Protein AF-A0A4R2P0E2-F1 (afdb_monomer_lite)

pLDDT: mean 87.09, std 16.78, range [42.94, 98.69]

Structure (mmCIF, N/CA/C/O backbone):
data_AF-A0A4R2P0E2-F1
#
_entry.id   AF-A0A4R2P0E2-F1
#
loop_
_atom_site.group_PDB
_atom_site.id
_atom_site.type_symbol
_atom_site.label_atom_id
_atom_site.label_alt_id
_atom_site.label_comp_id
_atom_site.label_asym_id
_atom_site.label_entity_id
_atom_site.label_seq_id
_atom_site.pdbx_PDB_ins_code
_atom_site.Cartn_x
_atom_site.Cartn_y
_atom_site.Cartn_z
_atom_site.occupancy
_atom_site.B_iso_or_equiv
_atom_site.auth_seq_id
_atom_site.auth_comp_id
_atom_site.auth_asym_id
_atom_site.auth_atom_id
_atom_site.pdbx_PDB_model_num
ATOM 1 N N . MET A 1 1 ? 66.849 32.443 -20.977 1.00 44.19 1 MET A N 1
ATOM 2 C CA . MET A 1 1 ? 67.320 31.117 -20.504 1.00 44.19 1 MET A CA 1
ATOM 3 C C . MET A 1 1 ? 67.346 31.197 -18.979 1.00 44.19 1 MET A C 1
ATOM 5 O O . MET A 1 1 ? 68.041 32.059 -18.476 1.00 44.19 1 MET A O 1
ATOM 9 N N . ARG A 1 2 ? 66.496 30.517 -18.206 1.00 43.38 2 ARG A N 1
ATOM 10 C CA . ARG A 1 2 ? 66.586 29.098 -17.816 1.00 43.38 2 ARG A CA 1
ATOM 11 C C . ARG A 1 2 ? 65.237 28.675 -17.199 1.00 43.38 2 ARG A C 1
ATOM 13 O O . ARG A 1 2 ? 64.708 29.392 -16.359 1.00 43.38 2 ARG A O 1
ATOM 20 N N . ARG A 1 3 ? 64.687 27.540 -17.642 1.00 47.41 3 ARG A N 1
ATOM 21 C CA . ARG A 1 3 ? 63.475 26.897 -17.105 1.00 47.41 3 ARG A CA 1
ATOM 22 C C . ARG A 1 3 ? 63.910 25.887 -16.037 1.00 47.41 3 ARG A C 1
ATOM 24 O O . ARG A 1 3 ? 64.700 25.005 -16.358 1.00 47.41 3 ARG A O 1
ATOM 31 N N . GLY A 1 4 ? 63.439 26.028 -14.800 1.00 42.94 4 GLY A N 1
ATOM 32 C CA . GLY A 1 4 ? 63.618 25.032 -13.739 1.00 42.94 4 GLY A CA 1
ATOM 33 C C . GLY A 1 4 ? 62.364 24.171 -13.635 1.00 42.94 4 GLY A C 1
ATOM 34 O O . GLY A 1 4 ? 61.314 24.675 -13.253 1.00 42.94 4 GLY A O 1
ATOM 35 N N . ALA A 1 5 ? 62.462 22.907 -14.042 1.00 50.97 5 ALA A N 1
ATOM 36 C CA . ALA A 1 5 ? 61.375 21.936 -13.994 1.00 50.97 5 ALA A CA 1
ATOM 37 C C . ALA A 1 5 ? 61.264 21.339 -12.582 1.00 50.97 5 ALA A C 1
ATOM 39 O O . ALA A 1 5 ? 62.209 20.719 -12.100 1.00 50.97 5 ALA A O 1
ATOM 40 N N . ALA A 1 6 ? 60.113 21.516 -11.932 1.00 50.28 6 ALA A N 1
ATOM 41 C CA . ALA A 1 6 ? 59.763 20.793 -10.716 1.00 50.28 6 ALA A CA 1
ATOM 42 C C . ALA A 1 6 ? 59.021 19.509 -11.112 1.00 50.28 6 ALA A C 1
ATOM 44 O O . ALA A 1 6 ? 57.886 19.557 -11.585 1.00 50.28 6 ALA A O 1
ATOM 45 N N . ALA A 1 7 ? 59.688 18.365 -10.968 1.00 52.94 7 ALA A N 1
ATOM 46 C CA . ALA A 1 7 ? 59.087 17.052 -11.150 1.00 52.94 7 ALA A CA 1
ATOM 47 C C . ALA A 1 7 ? 58.279 16.691 -9.892 1.00 52.94 7 ALA A C 1
ATOM 49 O O . ALA A 1 7 ? 58.855 16.451 -8.832 1.00 52.94 7 ALA A O 1
ATOM 50 N N . LEU A 1 8 ? 56.947 16.669 -10.004 1.00 52.97 8 LEU A N 1
ATOM 51 C CA . LEU A 1 8 ? 56.068 16.111 -8.977 1.00 52.97 8 LEU A CA 1
ATOM 52 C C . LEU A 1 8 ? 55.956 14.595 -9.173 1.00 52.97 8 LEU A C 1
ATOM 54 O O . LEU A 1 8 ? 55.390 14.123 -10.158 1.00 52.97 8 LEU A O 1
ATOM 58 N N . ALA A 1 9 ? 56.479 13.842 -8.208 1.00 57.66 9 ALA A N 1
ATOM 59 C CA . ALA A 1 9 ? 56.244 12.414 -8.063 1.00 57.66 9 ALA A CA 1
ATOM 60 C C . ALA A 1 9 ? 54.840 12.184 -7.473 1.00 57.66 9 ALA A C 1
ATOM 62 O O . ALA A 1 9 ? 54.592 12.510 -6.314 1.00 57.66 9 ALA A O 1
ATOM 63 N N . LEU A 1 10 ? 53.920 11.627 -8.266 1.00 55.44 10 LEU A N 1
ATOM 64 C CA . LEU A 1 10 ? 52.626 11.143 -7.781 1.00 55.44 10 LEU A CA 1
ATOM 65 C C . LEU A 1 10 ? 52.740 9.662 -7.405 1.00 55.44 10 LEU A C 1
ATOM 67 O O . LEU A 1 10 ? 52.752 8.783 -8.264 1.00 55.44 10 LEU A O 1
ATOM 71 N N . ALA A 1 11 ? 52.826 9.402 -6.101 1.00 56.31 11 ALA A N 1
ATOM 72 C CA . ALA A 1 11 ? 52.678 8.076 -5.521 1.00 56.31 11 ALA A CA 1
ATOM 73 C C . ALA A 1 11 ? 51.193 7.670 -5.539 1.00 56.31 11 ALA A C 1
ATOM 75 O O . ALA A 1 11 ? 50.357 8.306 -4.896 1.00 56.31 11 ALA A O 1
ATOM 76 N N . GLY A 1 12 ? 50.863 6.623 -6.298 1.00 54.44 12 GLY A N 1
ATOM 77 C CA . GLY A 1 12 ? 49.523 6.042 -6.359 1.00 54.44 12 GLY A CA 1
ATOM 78 C C . GLY A 1 12 ? 49.221 5.210 -5.114 1.00 54.44 12 GLY A C 1
ATOM 79 O O . GLY A 1 12 ? 49.739 4.108 -4.959 1.00 54.44 12 GLY A O 1
ATOM 80 N N . LEU A 1 13 ? 48.367 5.731 -4.233 1.00 56.12 13 LEU A N 1
ATOM 81 C CA . LEU A 1 13 ? 47.752 4.967 -3.149 1.00 56.12 13 LEU A CA 1
ATOM 82 C C . LEU A 1 13 ? 46.559 4.185 -3.715 1.00 56.12 13 LEU A C 1
ATOM 84 O O . LEU A 1 13 ? 45.529 4.765 -4.056 1.00 56.12 13 LEU A O 1
ATOM 88 N N . ALA A 1 14 ? 46.703 2.864 -3.815 1.00 62.69 14 ALA A N 1
ATOM 89 C CA . ALA A 1 14 ? 45.596 1.947 -4.060 1.00 62.69 14 ALA A CA 1
ATOM 90 C C . ALA A 1 14 ? 44.669 1.943 -2.831 1.00 62.69 14 ALA A C 1
ATOM 92 O O . ALA A 1 14 ? 44.955 1.307 -1.817 1.00 62.69 14 ALA A O 1
ATOM 93 N N . ALA A 1 15 ? 43.576 2.703 -2.904 1.00 60.19 15 ALA A N 1
ATOM 94 C CA . ALA A 1 15 ? 42.549 2.730 -1.873 1.00 60.19 15 ALA A CA 1
ATOM 95 C C . ALA A 1 15 ? 41.682 1.464 -1.973 1.00 60.19 15 ALA A C 1
ATOM 97 O O . ALA A 1 15 ? 40.859 1.327 -2.877 1.00 60.19 15 ALA A O 1
ATOM 98 N N . CYS A 1 16 ? 41.871 0.536 -1.036 1.00 61.94 16 CYS A N 1
ATOM 99 C CA . CYS A 1 16 ? 40.953 -0.574 -0.812 1.00 61.94 16 CYS A CA 1
ATOM 100 C C . CYS A 1 16 ? 39.699 0.001 -0.133 1.00 61.94 16 CYS A C 1
ATOM 102 O O . CYS A 1 16 ? 39.718 0.294 1.063 1.00 61.94 16 CYS A O 1
ATOM 104 N N . ALA A 1 17 ? 38.642 0.263 -0.903 1.00 75.19 17 ALA A N 1
ATOM 105 C CA . ALA A 1 17 ? 37.378 0.721 -0.339 1.00 75.19 17 ALA A CA 1
ATOM 106 C C . ALA A 1 17 ? 36.654 -0.470 0.321 1.00 75.19 17 ALA A C 1
ATOM 108 O O . ALA A 1 17 ? 36.502 -1.508 -0.330 1.00 75.19 17 ALA A O 1
ATOM 109 N N . PRO A 1 18 ? 36.204 -0.360 1.586 1.00 62.47 18 PRO A N 1
ATOM 110 C CA . PRO A 1 18 ? 35.354 -1.378 2.188 1.00 62.47 18 PRO A CA 1
ATOM 111 C C . PRO A 1 18 ? 34.041 -1.474 1.403 1.00 62.47 18 PRO A C 1
ATOM 113 O O . PRO A 1 18 ? 33.442 -0.454 1.054 1.00 62.47 18 PRO A O 1
ATOM 116 N N . ALA A 1 19 ? 33.612 -2.704 1.110 1.00 69.62 19 ALA A N 1
ATOM 117 C CA . ALA A 1 19 ? 32.331 -2.953 0.461 1.00 69.62 19 ALA A CA 1
ATOM 118 C C . ALA A 1 19 ? 31.197 -2.341 1.309 1.00 69.62 19 ALA A C 1
ATOM 120 O O . ALA A 1 19 ? 31.241 -2.459 2.541 1.00 69.62 19 ALA A O 1
ATOM 121 N N . PRO A 1 20 ? 30.203 -1.671 0.693 1.00 63.12 20 PRO A N 1
ATOM 122 C CA . PRO A 1 20 ? 29.050 -1.163 1.424 1.00 63.12 20 PRO A CA 1
ATOM 123 C C . PRO A 1 20 ? 28.383 -2.309 2.194 1.00 63.12 20 PRO A C 1
ATOM 125 O O . PRO A 1 20 ? 28.289 -3.407 1.645 1.00 63.12 20 PRO A O 1
ATOM 128 N N . PRO A 1 21 ? 27.917 -2.086 3.436 1.00 60.47 21 PRO A N 1
ATOM 129 C CA . PRO A 1 21 ? 27.177 -3.112 4.151 1.00 60.47 21 PRO A CA 1
ATOM 130 C C . PRO A 1 21 ? 25.939 -3.498 3.338 1.00 60.47 21 PRO A C 1
ATOM 132 O O . PRO A 1 21 ? 25.210 -2.619 2.862 1.00 60.47 21 PRO A O 1
ATOM 135 N N . ASP A 1 22 ? 25.707 -4.804 3.200 1.00 59.38 22 ASP A N 1
ATOM 136 C CA . ASP A 1 22 ? 24.473 -5.328 2.630 1.00 59.38 22 ASP A CA 1
ATOM 137 C C . ASP A 1 22 ? 23.306 -4.787 3.455 1.00 59.38 22 ASP A C 1
ATOM 139 O O . ASP A 1 22 ? 23.145 -5.094 4.640 1.00 59.38 22 ASP A O 1
ATOM 143 N N . LYS A 1 23 ? 22.493 -3.925 2.839 1.00 60.19 23 LYS A N 1
ATOM 144 C CA . LYS A 1 23 ? 21.211 -3.548 3.422 1.00 60.19 23 LYS A CA 1
ATOM 145 C C . LYS A 1 23 ? 20.361 -4.807 3.378 1.00 60.19 23 LYS A C 1
ATOM 147 O O . LYS A 1 23 ? 19.921 -5.200 2.301 1.00 60.19 23 LYS A O 1
ATOM 152 N N . GLY A 1 24 ? 20.166 -5.453 4.527 1.00 64.75 24 GLY A N 1
ATOM 153 C CA . GLY A 1 24 ? 19.130 -6.472 4.659 1.00 64.75 24 GLY A CA 1
ATOM 154 C C . GLY A 1 24 ? 17.835 -5.906 4.076 1.00 64.75 24 GLY A C 1
ATOM 155 O O . GLY A 1 24 ? 17.447 -4.790 4.426 1.00 64.75 24 GLY A O 1
ATOM 156 N N . GLY A 1 25 ? 17.252 -6.608 3.104 1.00 74.69 25 GLY A N 1
ATOM 157 C CA . GLY A 1 25 ? 16.058 -6.131 2.412 1.00 74.69 25 GLY A CA 1
ATOM 158 C C . GLY A 1 25 ? 14.894 -5.967 3.387 1.00 74.69 25 GLY A C 1
ATOM 159 O O . GLY A 1 25 ? 14.756 -6.752 4.322 1.00 74.69 25 GLY A O 1
ATOM 160 N N . VAL A 1 26 ? 14.066 -4.946 3.171 1.00 87.19 26 VAL A N 1
ATOM 161 C CA . VAL A 1 26 ? 12.810 -4.768 3.907 1.00 87.19 26 VAL A CA 1
ATOM 162 C C . VAL A 1 26 ? 11.751 -5.666 3.276 1.00 87.19 26 VAL A C 1
ATOM 164 O O . VAL A 1 26 ? 11.521 -5.582 2.068 1.00 87.19 26 VAL A O 1
ATOM 167 N N . SER A 1 27 ? 11.087 -6.504 4.074 1.00 90.50 27 SER A N 1
ATOM 168 C CA . SER A 1 27 ? 9.944 -7.286 3.607 1.00 90.50 27 SER A CA 1
ATOM 169 C C . SER A 1 27 ? 8.621 -6.651 4.038 1.00 90.50 27 SER A C 1
ATOM 171 O O . SER A 1 27 ? 8.479 -6.116 5.136 1.00 90.50 27 SER A O 1
ATOM 173 N N . PHE A 1 28 ? 7.627 -6.706 3.151 1.00 94.69 28 PHE A N 1
ATOM 174 C CA . PHE A 1 28 ? 6.258 -6.290 3.446 1.00 94.69 28 PHE A CA 1
ATOM 175 C C . PHE A 1 28 ? 5.383 -7.533 3.500 1.00 94.69 28 PHE A C 1
ATOM 177 O O . PHE A 1 28 ? 5.213 -8.221 2.494 1.00 94.69 28 PHE A O 1
ATOM 184 N N . ARG A 1 29 ? 4.830 -7.833 4.675 1.00 95.94 29 ARG A N 1
ATOM 185 C CA . ARG A 1 29 ? 3.975 -9.000 4.883 1.00 95.94 29 ARG A CA 1
ATOM 186 C C . ARG A 1 29 ? 2.532 -8.564 5.126 1.00 95.94 29 ARG A C 1
ATOM 188 O O . ARG A 1 29 ? 2.278 -7.906 6.140 1.00 95.94 29 ARG A O 1
ATOM 195 N N . PRO A 1 30 ? 1.585 -8.963 4.264 1.00 97.69 30 PRO A N 1
ATOM 196 C CA . PRO A 1 30 ? 0.186 -8.633 4.466 1.00 97.69 30 PRO A CA 1
ATOM 197 C C . PRO A 1 30 ? -0.381 -9.212 5.764 1.00 97.69 30 PRO A C 1
ATOM 199 O O . PRO A 1 30 ? -0.086 -10.350 6.138 1.00 97.69 30 PRO A O 1
ATOM 202 N N . ASP A 1 31 ? -1.203 -8.418 6.443 1.00 97.19 31 ASP A N 1
ATOM 203 C CA . ASP A 1 31 ? -1.956 -8.809 7.631 1.00 97.19 31 ASP A CA 1
ATOM 204 C C . ASP A 1 31 ? -3.364 -8.181 7.634 1.00 97.19 31 ASP A C 1
ATOM 206 O O . ASP A 1 31 ? -3.772 -7.502 6.689 1.00 97.19 31 ASP A O 1
ATOM 210 N N . ALA A 1 32 ? -4.138 -8.422 8.696 1.00 97.31 32 ALA A N 1
ATOM 211 C CA . ALA A 1 32 ? -5.516 -7.940 8.802 1.00 97.31 32 ALA A CA 1
ATOM 212 C C . ALA A 1 32 ? -5.655 -6.402 8.837 1.00 97.31 32 ALA A C 1
ATOM 214 O O . ALA A 1 32 ? -6.754 -5.900 8.616 1.00 97.31 32 ALA A O 1
ATOM 215 N N . GLY A 1 33 ? -4.582 -5.660 9.136 1.00 96.81 33 GLY A N 1
ATOM 216 C CA . GLY A 1 33 ? -4.571 -4.199 9.241 1.00 96.81 33 GLY A CA 1
ATOM 217 C C . GLY A 1 33 ? -3.827 -3.482 8.110 1.00 96.81 33 GLY A C 1
ATOM 218 O O . GLY A 1 33 ? -3.865 -2.253 8.059 1.00 96.81 33 GLY A O 1
ATOM 219 N N . GLY A 1 34 ? -3.146 -4.214 7.224 1.00 98.00 34 GLY A N 1
ATOM 220 C CA . GLY A 1 34 ? -2.401 -3.661 6.098 1.00 98.00 34 GLY A CA 1
ATOM 221 C C . GLY A 1 34 ? -1.152 -4.480 5.781 1.00 98.00 34 GLY A C 1
ATOM 222 O O . GLY A 1 34 ? -1.256 -5.671 5.492 1.00 98.00 34 GLY A O 1
ATOM 223 N N . LEU A 1 35 ? 0.024 -3.841 5.796 1.00 98.19 35 LEU A N 1
ATOM 224 C CA . LEU A 1 35 ? 1.316 -4.492 5.535 1.00 98.19 35 LEU A CA 1
ATOM 225 C C . LEU A 1 35 ? 2.250 -4.342 6.738 1.00 98.19 35 LEU A C 1
ATOM 227 O O . LEU A 1 35 ? 2.715 -3.240 7.034 1.00 98.19 35 LEU A O 1
ATOM 231 N N . SER A 1 36 ? 2.548 -5.440 7.422 1.00 97.44 36 SER A N 1
ATOM 232 C CA . SER A 1 36 ? 3.578 -5.484 8.463 1.00 97.44 36 SER A CA 1
ATOM 233 C C . SER A 1 36 ? 4.987 -5.448 7.863 1.00 97.44 36 SER A C 1
ATOM 235 O O . SER A 1 36 ? 5.213 -5.944 6.759 1.00 97.44 36 SER A O 1
ATOM 237 N N . VAL A 1 37 ? 5.929 -4.874 8.611 1.00 95.56 37 VAL A N 1
ATOM 238 C CA . VAL A 1 37 ? 7.365 -4.849 8.310 1.00 95.56 37 VAL A CA 1
ATOM 239 C C . VAL A 1 37 ? 8.088 -5.582 9.445 1.00 95.56 37 VAL A C 1
ATOM 241 O O . VAL A 1 37 ? 8.388 -4.969 10.478 1.00 95.56 37 VAL A O 1
ATOM 244 N N . PRO A 1 38 ? 8.297 -6.907 9.328 1.00 92.69 38 PRO A N 1
ATOM 245 C CA . PRO A 1 38 ? 8.770 -7.743 10.432 1.00 92.69 38 PRO A CA 1
ATOM 246 C C . PRO A 1 38 ? 10.105 -7.296 11.029 1.00 92.69 38 PRO A C 1
ATOM 248 O O . PRO A 1 38 ? 10.306 -7.413 12.234 1.00 92.69 38 PRO A O 1
ATOM 251 N N . GLU A 1 39 ? 11.000 -6.753 10.206 1.00 91.25 39 GLU A N 1
ATOM 252 C CA . GLU A 1 39 ? 12.351 -6.352 10.601 1.00 91.25 39 GLU A CA 1
ATOM 253 C C . GLU A 1 39 ? 12.351 -5.164 11.570 1.00 91.25 39 GLU A C 1
ATOM 255 O O . GLU A 1 39 ? 13.279 -5.004 12.361 1.00 91.25 39 GLU A O 1
ATOM 260 N N . THR A 1 40 ? 11.314 -4.325 11.518 1.00 91.00 40 THR A N 1
ATOM 261 C CA . THR A 1 40 ? 11.200 -3.111 12.340 1.00 91.00 40 THR A CA 1
ATOM 262 C C . THR A 1 40 ? 10.025 -3.152 13.314 1.00 91.00 40 THR A C 1
ATOM 264 O O . THR A 1 40 ? 9.904 -2.270 14.164 1.00 91.00 40 THR A O 1
ATOM 267 N N . GLY A 1 41 ? 9.132 -4.138 13.183 1.00 91.62 41 GLY A N 1
ATOM 268 C CA . 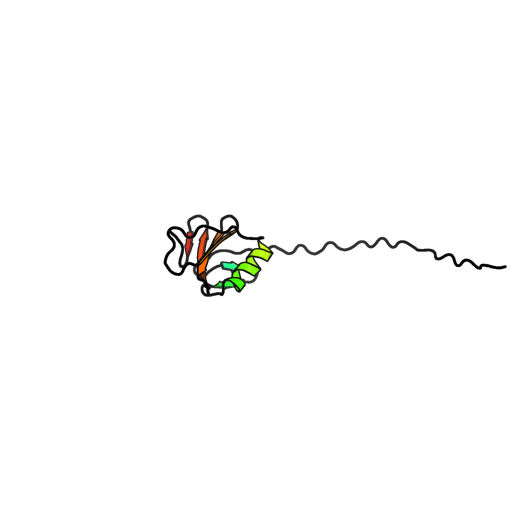GLY A 1 41 ? 7.859 -4.189 13.904 1.00 91.62 41 GLY A CA 1
ATOM 269 C C . GLY A 1 41 ? 6.874 -3.085 13.497 1.00 91.62 41 GLY A C 1
ATOM 270 O O . GLY A 1 41 ? 5.847 -2.909 14.152 1.00 91.62 41 GLY A O 1
ATOM 271 N N . GLN A 1 42 ? 7.178 -2.320 12.442 1.00 94.50 42 GLN A N 1
ATOM 272 C CA . GLN A 1 42 ? 6.299 -1.273 11.927 1.00 94.50 42 GLN A CA 1
ATOM 273 C C . GLN A 1 42 ? 5.200 -1.860 11.038 1.00 94.50 42 GLN A C 1
ATOM 275 O O . GLN A 1 42 ? 5.252 -3.017 10.619 1.00 94.50 42 GLN A O 1
ATOM 280 N N . ARG A 1 43 ? 4.192 -1.040 10.733 1.00 96.12 43 ARG A N 1
ATOM 281 C CA . ARG A 1 43 ? 3.0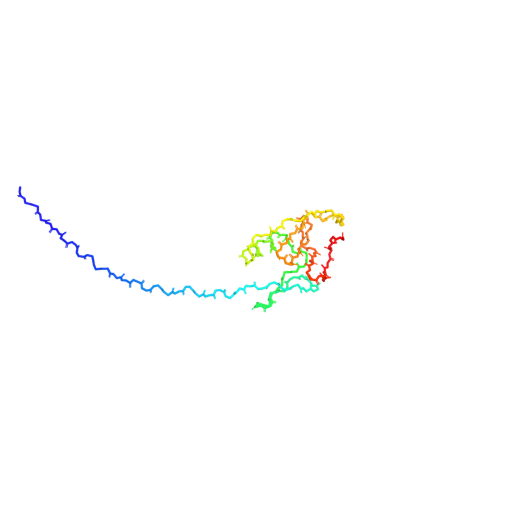99 -1.406 9.834 1.00 96.12 43 ARG A CA 1
ATOM 282 C C . ARG A 1 43 ? 2.688 -0.227 8.963 1.00 96.12 43 ARG A C 1
ATOM 284 O O . ARG A 1 43 ? 2.665 0.924 9.398 1.00 96.12 43 ARG A O 1
ATOM 291 N N . VAL A 1 44 ? 2.339 -0.541 7.726 1.00 97.12 44 VAL A N 1
ATOM 292 C CA . VAL A 1 44 ? 1.587 0.328 6.829 1.00 97.12 44 VAL A CA 1
ATOM 293 C C . VAL A 1 44 ? 0.109 0.003 7.025 1.00 97.12 44 VAL A C 1
ATOM 295 O O . VAL A 1 44 ? -0.386 -0.978 6.476 1.00 97.12 44 VAL A O 1
ATOM 298 N N . ASP A 1 45 ? -0.577 0.802 7.837 1.00 98.00 45 ASP A N 1
ATOM 299 C CA . ASP A 1 45 ? -2.008 0.634 8.102 1.00 98.00 45 ASP A CA 1
ATOM 300 C C . ASP A 1 45 ? -2.889 1.023 6.907 1.00 98.00 45 ASP A C 1
ATOM 302 O O . ASP A 1 45 ? -2.567 1.947 6.147 1.00 98.00 45 ASP A O 1
ATOM 306 N N . PHE A 1 46 ? -4.057 0.386 6.805 1.00 98.50 46 PHE A N 1
ATOM 307 C CA . PHE A 1 46 ? -5.177 0.921 6.031 1.00 98.50 46 PHE A CA 1
ATOM 308 C C . PHE A 1 46 ? -5.516 2.359 6.454 1.00 98.50 46 PHE A C 1
ATOM 310 O O . PHE A 1 46 ? -5.334 2.755 7.606 1.00 98.50 46 PHE A O 1
ATOM 317 N N . GLY A 1 47 ? -5.992 3.163 5.504 1.00 98.06 47 GLY A N 1
ATOM 318 C CA . GLY A 1 47 ? -6.237 4.595 5.695 1.00 98.06 47 GLY A CA 1
ATOM 319 C C . GLY A 1 47 ? -5.004 5.476 5.458 1.00 98.06 47 GLY A C 1
ATOM 320 O O . GLY A 1 47 ? -5.128 6.697 5.377 1.00 98.06 47 GLY A O 1
ATOM 321 N N . ARG A 1 48 ? -3.803 4.899 5.296 1.00 98.12 48 ARG A N 1
ATOM 322 C CA . ARG A 1 48 ? -2.603 5.670 4.939 1.00 98.12 48 ARG A CA 1
ATOM 323 C C . ARG A 1 48 ? -2.709 6.238 3.524 1.00 98.12 48 ARG A C 1
ATOM 325 O O . ARG A 1 48 ? -3.124 5.542 2.602 1.00 98.12 48 ARG A O 1
ATOM 332 N N . ALA A 1 49 ? -2.256 7.477 3.340 1.00 98.19 49 ALA A N 1
ATOM 333 C CA . ALA A 1 49 ? -2.240 8.129 2.033 1.00 98.19 49 ALA A CA 1
ATOM 334 C C . ALA A 1 49 ? -1.414 7.337 0.991 1.00 98.19 49 ALA A C 1
ATOM 336 O O . ALA A 1 49 ? -0.310 6.893 1.333 1.00 98.19 49 ALA A O 1
ATOM 337 N N . PRO A 1 50 ? -1.868 7.220 -0.278 1.00 98.31 50 PRO A N 1
ATOM 338 C CA . PRO A 1 50 ? -1.216 6.409 -1.307 1.00 98.31 50 PRO A CA 1
ATOM 339 C C . PRO A 1 50 ? 0.269 6.729 -1.480 1.00 98.31 50 PRO A C 1
ATOM 341 O O . PRO A 1 50 ? 1.096 5.822 -1.477 1.00 98.31 50 PRO A O 1
ATOM 344 N N . ALA A 1 51 ? 0.645 8.011 -1.523 1.00 96.88 51 ALA A N 1
ATOM 345 C CA . ALA A 1 51 ? 2.045 8.423 -1.660 1.00 96.88 51 ALA A CA 1
ATOM 346 C C . ALA A 1 51 ? 2.946 7.886 -0.528 1.00 96.88 51 ALA A C 1
ATOM 348 O O . ALA A 1 51 ? 4.095 7.517 -0.768 1.00 96.88 51 ALA A O 1
ATOM 349 N N . GLY A 1 52 ? 2.408 7.790 0.693 1.00 95.50 52 GLY A N 1
ATOM 350 C CA . GLY A 1 52 ? 3.108 7.257 1.862 1.00 95.50 52 GLY A CA 1
ATOM 351 C C . GLY A 1 52 ? 3.220 5.730 1.892 1.00 95.50 52 GLY A C 1
ATOM 352 O O . GLY A 1 52 ? 3.917 5.206 2.755 1.00 95.50 52 GLY A O 1
ATOM 353 N N . VAL A 1 53 ? 2.551 5.027 0.976 1.00 97.81 53 VAL A N 1
ATOM 354 C CA . VAL A 1 53 ? 2.657 3.572 0.789 1.00 97.81 53 VAL A CA 1
ATOM 355 C C . VAL A 1 53 ? 3.484 3.262 -0.455 1.00 97.81 53 VAL A C 1
ATOM 357 O O . VAL A 1 53 ? 4.463 2.526 -0.396 1.00 97.81 53 VAL A O 1
ATOM 360 N N . ILE A 1 54 ? 3.132 3.880 -1.580 1.00 97.81 54 ILE A N 1
ATOM 361 C CA . ILE A 1 54 ? 3.707 3.588 -2.892 1.00 97.81 54 ILE A CA 1
ATOM 362 C C . ILE A 1 54 ? 5.195 3.935 -2.930 1.00 97.81 54 ILE A C 1
ATOM 364 O O . ILE A 1 54 ? 5.981 3.130 -3.417 1.00 97.81 54 ILE A O 1
ATOM 368 N N . ALA A 1 55 ? 5.611 5.095 -2.406 1.00 96.06 55 ALA A N 1
ATOM 369 C CA . ALA A 1 55 ? 7.010 5.512 -2.503 1.00 96.06 55 ALA A CA 1
ATOM 370 C C . ALA A 1 55 ? 7.974 4.605 -1.706 1.00 96.06 55 ALA A C 1
ATOM 372 O O . ALA A 1 55 ? 8.998 4.214 -2.267 1.00 96.06 55 ALA A O 1
ATOM 373 N N . PRO A 1 56 ? 7.683 4.215 -0.447 1.00 93.50 56 PRO A N 1
ATOM 374 C CA . PRO A 1 56 ? 8.490 3.219 0.257 1.00 93.50 56 PRO A CA 1
ATOM 375 C C . PRO A 1 56 ? 8.540 1.869 -0.462 1.00 93.50 56 PRO A C 1
ATOM 377 O O . PRO A 1 56 ? 9.628 1.352 -0.688 1.00 93.50 56 PRO A O 1
ATOM 380 N N . LEU A 1 57 ? 7.395 1.327 -0.887 1.00 95.56 57 LEU A N 1
ATOM 381 C CA . LEU A 1 57 ? 7.367 0.036 -1.578 1.00 95.56 57 LEU A CA 1
ATOM 382 C C . LEU A 1 57 ? 8.135 0.088 -2.903 1.00 95.56 57 LEU A C 1
ATOM 384 O O . LEU A 1 57 ? 8.890 -0.829 -3.205 1.00 95.56 57 LEU A O 1
ATOM 388 N N . ALA A 1 58 ? 8.012 1.182 -3.658 1.00 95.94 58 ALA A N 1
ATOM 389 C CA . ALA A 1 58 ? 8.735 1.361 -4.911 1.00 95.94 58 ALA A CA 1
ATOM 390 C C . ALA A 1 58 ? 10.258 1.424 -4.724 1.00 95.94 58 ALA A C 1
ATOM 392 O O . ALA A 1 58 ? 11.012 0.972 -5.583 1.00 95.94 58 ALA A O 1
ATOM 393 N N . ARG A 1 59 ? 10.719 1.978 -3.597 1.00 93.38 59 ARG A N 1
ATOM 394 C CA . ARG A 1 59 ? 12.143 2.025 -3.252 1.00 93.38 59 ARG A CA 1
ATOM 395 C C . ARG A 1 59 ? 12.707 0.658 -2.884 1.00 93.38 59 ARG A C 1
ATOM 397 O O . ARG A 1 59 ? 13.840 0.375 -3.253 1.00 93.38 59 ARG A O 1
ATOM 404 N N . GLU A 1 60 ? 11.947 -0.140 -2.141 1.00 92.25 60 GLU A N 1
ATOM 405 C CA . GLU A 1 60 ? 12.430 -1.418 -1.608 1.00 92.25 60 GLU A CA 1
ATOM 406 C C . GLU A 1 60 ? 12.194 -2.588 -2.581 1.00 92.25 60 GLU A C 1
ATOM 408 O O . GLU A 1 60 ? 13.020 -3.491 -2.663 1.00 92.25 60 GLU A O 1
ATOM 413 N N . MET A 1 61 ? 11.104 -2.566 -3.358 1.00 93.56 61 MET A N 1
ATOM 414 C CA . MET A 1 61 ? 10.704 -3.658 -4.262 1.00 93.56 61 MET A CA 1
ATOM 415 C C . MET A 1 61 ? 10.761 -3.293 -5.755 1.00 93.56 61 MET A C 1
ATOM 417 O O . MET A 1 61 ? 10.470 -4.135 -6.602 1.00 93.56 61 MET A O 1
ATOM 421 N N . GLY A 1 62 ? 11.118 -2.052 -6.096 1.00 94.56 62 GLY A N 1
ATOM 422 C CA . GLY A 1 62 ? 11.053 -1.541 -7.467 1.00 94.56 62 GLY A CA 1
ATOM 423 C C . GLY A 1 62 ? 9.654 -1.041 -7.863 1.00 94.56 62 GLY A C 1
ATOM 424 O O . GLY A 1 62 ? 8.719 -1.094 -7.064 1.00 94.56 62 GLY A O 1
ATOM 425 N N . PRO A 1 63 ? 9.481 -0.498 -9.080 1.00 96.75 63 PRO A N 1
ATOM 426 C CA . PRO A 1 63 ? 8.213 0.094 -9.505 1.00 96.75 63 PRO A CA 1
ATOM 427 C C . PRO A 1 63 ? 7.084 -0.954 -9.600 1.00 96.75 63 PRO A C 1
ATOM 429 O O . PRO A 1 63 ? 7.348 -2.086 -10.003 1.00 96.75 63 PRO A O 1
ATOM 432 N N . PRO A 1 64 ? 5.830 -0.592 -9.269 1.00 98.00 64 PRO A N 1
ATOM 433 C CA . PRO A 1 64 ? 4.683 -1.478 -9.444 1.00 98.00 64 PRO A CA 1
ATOM 434 C C . PRO A 1 64 ? 4.197 -1.551 -10.895 1.00 98.00 64 PRO A C 1
ATOM 436 O O . PRO A 1 64 ? 4.333 -0.593 -11.658 1.00 98.00 64 PRO A O 1
ATOM 439 N N . ASP A 1 65 ? 3.475 -2.625 -11.211 1.00 98.38 65 ASP A N 1
ATOM 440 C CA . ASP A 1 65 ? 2.570 -2.674 -12.359 1.00 98.38 65 ASP A CA 1
ATOM 441 C C . ASP A 1 65 ? 1.234 -2.002 -12.013 1.00 98.38 65 ASP A C 1
ATOM 443 O O . ASP A 1 65 ? 0.655 -2.260 -10.954 1.00 98.38 65 ASP A O 1
ATOM 447 N N . GLY A 1 66 ? 0.691 -1.199 -12.929 1.00 97.94 66 GLY A N 1
ATOM 448 C CA . GLY A 1 66 ? -0.697 -0.739 -12.846 1.00 97.94 66 GLY A CA 1
ATOM 449 C C . GLY A 1 66 ? -1.671 -1.836 -13.277 1.00 97.94 66 GLY A C 1
ATOM 450 O O . GLY A 1 66 ? -1.445 -2.501 -14.289 1.00 97.94 66 GLY A O 1
ATOM 451 N N . LEU A 1 67 ? -2.767 -2.017 -12.536 1.00 97.19 67 LEU A N 1
ATOM 452 C CA . LEU A 1 67 ? -3.812 -2.985 -12.883 1.00 97.19 67 LEU A CA 1
ATOM 453 C C . LEU A 1 67 ? -5.120 -2.298 -13.316 1.00 97.19 67 LEU A C 1
ATOM 455 O O . LEU A 1 67 ? -5.428 -1.206 -12.834 1.00 97.19 67 LEU A O 1
ATOM 459 N N . PRO A 1 68 ? -5.932 -2.941 -14.180 1.00 96.06 68 PRO A N 1
ATOM 460 C CA . PRO A 1 68 ? -7.243 -2.425 -14.566 1.00 96.06 68 PRO A CA 1
ATOM 461 C C . PRO A 1 68 ? -8.208 -2.298 -13.379 1.00 96.06 68 PRO A C 1
ATOM 463 O O . PRO A 1 68 ? -8.218 -3.139 -12.480 1.00 96.06 68 PRO A O 1
ATOM 466 N N . LEU A 1 69 ? -9.094 -1.303 -13.434 1.00 95.88 69 LEU A N 1
ATOM 467 C CA . LEU A 1 69 ? -10.133 -1.059 -12.420 1.00 95.88 69 LEU A CA 1
ATOM 468 C C . LEU A 1 69 ? -11.486 -1.719 -12.745 1.00 95.88 69 LEU A C 1
ATOM 470 O O . LEU A 1 69 ? -12.513 -1.364 -12.171 1.00 95.88 69 LEU A O 1
ATOM 474 N N . ALA A 1 70 ? -11.513 -2.661 -13.691 1.00 91.50 70 ALA A N 1
ATOM 475 C CA . ALA A 1 70 ? -12.735 -3.389 -14.015 1.00 91.50 70 ALA A CA 1
ATOM 476 C C . ALA A 1 70 ? -13.253 -4.140 -12.775 1.00 91.50 70 ALA A C 1
ATOM 478 O O . ALA A 1 70 ? -12.464 -4.746 -12.050 1.00 91.50 70 ALA A O 1
ATOM 479 N N . ASN A 1 71 ? -14.571 -4.100 -12.556 1.00 89.31 71 ASN A N 1
ATOM 480 C CA . ASN A 1 71 ? -15.261 -4.747 -11.430 1.00 89.31 71 ASN A CA 1
ATOM 481 C C . ASN A 1 71 ? -14.771 -4.300 -10.040 1.00 89.31 71 ASN A C 1
ATOM 483 O O . ASN A 1 71 ? -14.872 -5.038 -9.058 1.00 89.31 71 ASN A O 1
ATOM 487 N N . CYS A 1 72 ? -14.230 -3.088 -9.940 1.00 94.50 72 CYS A N 1
ATOM 488 C CA . CYS A 1 72 ? -13.926 -2.487 -8.653 1.00 94.50 72 CYS A CA 1
ATOM 489 C C . CYS A 1 72 ? -15.165 -1.813 -8.048 1.00 94.50 72 CYS A C 1
ATOM 491 O O . CYS A 1 72 ? -15.953 -1.216 -8.788 1.00 94.50 72 CYS A O 1
ATOM 493 N N . PRO A 1 73 ? -15.327 -1.851 -6.712 1.00 92.12 73 PRO A N 1
ATOM 494 C CA . PRO A 1 73 ? -16.302 -1.011 -6.030 1.00 92.12 73 PRO A CA 1
ATOM 495 C C . PRO A 1 73 ? -16.077 0.474 -6.333 1.00 92.12 73 PRO A C 1
ATOM 497 O O . PRO A 1 73 ? -14.951 0.904 -6.603 1.00 92.12 73 PRO A O 1
ATOM 500 N N . GLU A 1 74 ? -17.143 1.265 -6.225 1.00 92.50 74 GLU A N 1
ATOM 501 C CA . GLU A 1 74 ? -17.056 2.720 -6.340 1.00 92.50 74 GLU A CA 1
ATOM 502 C C . GLU A 1 74 ? -16.041 3.293 -5.332 1.00 92.50 74 GLU A C 1
ATOM 504 O O . GLU A 1 74 ? -15.888 2.801 -4.211 1.00 92.50 74 GLU A O 1
ATOM 509 N N . GLY A 1 75 ? -15.303 4.320 -5.757 1.00 94.44 75 GLY A N 1
ATOM 510 C CA . GLY A 1 75 ? -14.270 4.973 -4.952 1.00 94.44 75 GLY A CA 1
ATOM 511 C C . GLY A 1 75 ? -12.884 4.328 -5.024 1.00 94.44 75 GLY A C 1
ATOM 512 O O . GLY A 1 75 ? -11.923 4.945 -4.567 1.00 94.44 75 GLY A O 1
ATOM 513 N N . ILE A 1 76 ? -12.731 3.138 -5.621 1.00 97.62 76 ILE A N 1
ATOM 514 C CA . ILE A 1 76 ? -11.399 2.623 -5.964 1.00 97.62 76 ILE A CA 1
ATOM 515 C C . ILE A 1 76 ? -10.864 3.376 -7.180 1.00 97.62 76 ILE A C 1
ATOM 517 O O . ILE A 1 76 ? -11.430 3.305 -8.268 1.00 97.62 76 ILE A O 1
ATOM 521 N N . ALA A 1 77 ? -9.742 4.063 -6.986 1.00 97.69 77 ALA A N 1
ATOM 522 C CA . ALA A 1 77 ? -9.111 4.898 -8.002 1.00 97.69 77 ALA A CA 1
ATOM 523 C C . ALA A 1 77 ? -7.841 4.266 -8.578 1.00 97.69 77 ALA A C 1
ATOM 525 O O . ALA A 1 77 ? -7.405 4.626 -9.670 1.00 97.69 77 ALA A O 1
ATOM 526 N N . GLN A 1 78 ? -7.222 3.327 -7.856 1.00 98.06 78 GLN A N 1
ATOM 527 C CA . GLN A 1 78 ? -5.947 2.768 -8.278 1.00 98.06 78 GLN A CA 1
ATOM 528 C C . GLN A 1 78 ? -5.723 1.357 -7.736 1.00 98.06 78 GLN A C 1
ATOM 530 O O . GLN A 1 78 ? -6.006 1.052 -6.577 1.00 98.06 78 GLN A O 1
ATOM 535 N N . ARG A 1 79 ? -5.143 0.505 -8.583 1.00 98.12 79 ARG A N 1
ATOM 536 C CA . ARG A 1 79 ? -4.614 -0.809 -8.216 1.00 98.12 79 ARG A CA 1
ATOM 537 C C . ARG A 1 79 ? -3.183 -0.931 -8.699 1.00 98.12 79 ARG A C 1
ATOM 539 O O . ARG A 1 79 ? -2.889 -0.609 -9.852 1.00 98.12 79 ARG A O 1
ATOM 546 N N . LEU A 1 80 ? -2.314 -1.401 -7.818 1.00 98.44 80 LEU A N 1
ATOM 547 C CA . LEU A 1 80 ? -0.889 -1.561 -8.080 1.00 98.44 80 LEU A CA 1
ATOM 548 C C . LEU A 1 80 ? -0.423 -2.946 -7.666 1.00 98.44 80 LEU A C 1
ATOM 550 O O . LEU A 1 80 ? -0.909 -3.477 -6.671 1.00 98.44 80 LEU A O 1
ATOM 554 N N . ARG A 1 81 ? 0.543 -3.508 -8.391 1.00 97.88 81 ARG A N 1
ATOM 555 C CA . ARG A 1 81 ? 1.065 -4.847 -8.122 1.00 97.88 81 ARG A CA 1
ATOM 556 C C . ARG A 1 81 ? 2.586 -4.886 -8.059 1.00 97.88 81 ARG A C 1
ATOM 558 O O . ARG A 1 81 ? 3.258 -4.382 -8.952 1.00 97.88 81 ARG A O 1
ATOM 565 N N . TRP A 1 82 ? 3.098 -5.581 -7.049 1.00 96.69 82 TRP A N 1
ATOM 566 C CA . TRP A 1 82 ? 4.492 -5.986 -6.896 1.00 96.69 82 TRP A CA 1
ATOM 567 C C . TRP A 1 82 ? 4.563 -7.509 -6.836 1.00 96.69 82 TRP A C 1
ATOM 569 O O . TRP A 1 82 ? 4.317 -8.117 -5.794 1.00 96.69 82 TRP A O 1
ATOM 57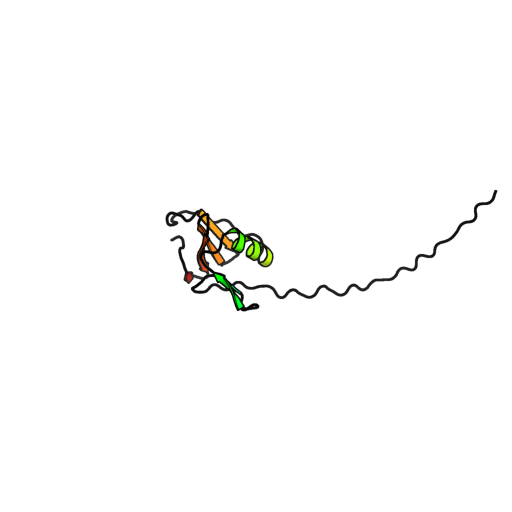9 N N . GLY A 1 83 ? 4.856 -8.147 -7.970 1.00 94.06 83 GLY A N 1
ATOM 580 C CA . GLY A 1 83 ? 4.827 -9.607 -8.059 1.00 94.06 83 GLY A CA 1
ATOM 581 C C . GLY A 1 83 ? 3.452 -10.166 -7.672 1.00 94.06 83 GLY A C 1
ATOM 582 O O . GLY A 1 83 ? 2.467 -9.903 -8.356 1.00 94.06 83 GLY A O 1
ATOM 583 N N . GLY A 1 84 ? 3.384 -10.933 -6.580 1.00 94.06 84 GLY A N 1
ATOM 584 C CA . GLY A 1 84 ? 2.136 -11.501 -6.054 1.00 94.06 84 GLY A CA 1
ATOM 585 C C . GLY A 1 84 ? 1.314 -10.564 -5.160 1.00 94.06 84 GLY A C 1
ATOM 586 O O . GLY A 1 84 ? 0.166 -10.885 -4.862 1.00 94.06 84 GLY A O 1
ATOM 587 N N . LEU A 1 85 ? 1.874 -9.425 -4.737 1.00 97.50 85 LEU A N 1
ATOM 588 C CA . LEU A 1 85 ? 1.208 -8.471 -3.853 1.00 97.50 85 LEU A CA 1
ATOM 589 C C . LEU A 1 85 ? 0.478 -7.406 -4.667 1.00 97.50 85 LEU A C 1
ATOM 591 O O . LEU A 1 85 ? 1.104 -6.578 -5.324 1.00 97.50 85 LEU A O 1
ATOM 595 N N . GLU A 1 86 ? -0.844 -7.388 -4.579 1.00 97.81 86 GLU A N 1
ATOM 596 C CA . GLU A 1 86 ? -1.686 -6.333 -5.127 1.00 97.81 86 GLU A CA 1
ATOM 597 C C . GLU A 1 86 ? -2.178 -5.417 -4.009 1.00 97.81 86 GLU A C 1
ATOM 599 O O . GLU A 1 86 ? -2.713 -5.891 -3.010 1.00 97.81 86 GLU A O 1
ATOM 604 N N . LEU A 1 87 ? -2.062 -4.106 -4.207 1.00 98.50 87 LEU A N 1
ATOM 605 C CA . LEU A 1 87 ? -2.616 -3.082 -3.331 1.00 98.50 87 LEU A CA 1
ATOM 606 C C . LEU A 1 87 ? -3.716 -2.302 -4.047 1.00 98.50 87 LEU A C 1
ATOM 608 O O . LEU A 1 87 ? -3.596 -1.955 -5.223 1.00 98.50 87 LEU A O 1
ATOM 612 N N . THR A 1 88 ? -4.770 -1.995 -3.303 1.00 98.56 88 THR A N 1
ATOM 613 C CA . THR A 1 88 ? -5.937 -1.241 -3.751 1.00 98.56 88 THR A CA 1
ATOM 614 C C . THR A 1 88 ? -6.009 0.086 -3.003 1.00 98.56 88 THR A C 1
ATOM 616 O O . THR A 1 88 ? -5.857 0.139 -1.777 1.00 98.56 88 THR A O 1
ATOM 619 N N . PHE A 1 89 ? -6.251 1.164 -3.744 1.00 98.62 89 PHE A N 1
ATOM 620 C CA . PHE A 1 89 ? -6.310 2.524 -3.227 1.00 98.62 89 PHE A CA 1
ATOM 621 C C . PHE A 1 89 ? -7.565 3.246 -3.722 1.00 98.62 89 PHE A C 1
ATOM 623 O O . PHE A 1 89 ? -8.010 3.062 -4.859 1.00 98.62 89 PHE A O 1
ATOM 630 N N . THR A 1 90 ? -8.095 4.122 -2.876 1.00 98.31 90 THR A N 1
ATOM 631 C CA . THR A 1 90 ? -8.884 5.272 -3.331 1.00 98.31 90 THR A CA 1
ATOM 632 C C . THR A 1 90 ? -7.935 6.421 -3.684 1.00 98.31 90 THR A C 1
ATOM 634 O O . THR A 1 90 ? -6.721 6.300 -3.509 1.00 98.31 90 THR A O 1
ATOM 637 N N . ASP A 1 91 ? -8.466 7.568 -4.108 1.00 97.69 91 ASP A N 1
ATOM 638 C CA . ASP A 1 91 ? -7.647 8.766 -4.343 1.00 97.69 91 ASP A CA 1
ATOM 639 C C . ASP A 1 91 ? -6.872 9.233 -3.098 1.00 97.69 91 ASP A C 1
ATOM 641 O O . ASP A 1 91 ? -5.830 9.879 -3.210 1.00 97.69 91 ASP A O 1
ATOM 645 N N . VAL A 1 92 ? -7.368 8.912 -1.897 1.00 97.88 92 VAL A N 1
ATOM 646 C CA . VAL A 1 92 ? -6.841 9.463 -0.637 1.00 97.88 92 VAL A CA 1
ATOM 647 C C . VAL A 1 92 ? -6.264 8.421 0.310 1.00 97.88 92 VAL A C 1
ATOM 649 O O . VAL A 1 92 ? -5.532 8.801 1.222 1.00 97.88 92 VAL A O 1
ATOM 652 N N . GLN A 1 93 ? -6.535 7.126 0.116 1.00 98.25 93 GLN A N 1
ATOM 653 C CA . GLN A 1 93 ? -6.110 6.095 1.069 1.00 98.25 93 GLN A CA 1
ATOM 654 C C . GLN A 1 93 ? -5.822 4.725 0.445 1.00 98.25 93 GLN A C 1
ATOM 656 O O . GLN A 1 93 ? -6.475 4.292 -0.500 1.00 98.25 93 GLN A O 1
ATOM 661 N N . PHE A 1 94 ? -4.875 4.012 1.050 1.00 98.69 94 PHE A N 1
ATOM 662 C CA . PHE A 1 94 ? -4.691 2.568 0.941 1.00 98.69 94 PHE A CA 1
ATOM 663 C C . PHE A 1 94 ? -5.817 1.843 1.679 1.00 98.69 94 PHE A C 1
ATOM 665 O O . PHE A 1 94 ? -6.016 2.078 2.872 1.00 98.69 94 PHE A O 1
ATOM 672 N N . VAL A 1 95 ? -6.552 0.973 0.984 1.00 98.50 95 VAL A N 1
ATOM 673 C CA . VAL A 1 95 ? -7.789 0.373 1.522 1.00 98.50 95 VAL A CA 1
ATOM 674 C C . VAL A 1 95 ? -7.836 -1.139 1.491 1.00 98.50 95 VAL A C 1
ATOM 676 O O . VAL A 1 95 ? -8.721 -1.707 2.124 1.00 98.50 95 VAL A O 1
ATOM 679 N N . GLY A 1 96 ? -6.927 -1.804 0.786 1.00 98.12 96 GLY A N 1
ATOM 680 C CA . GLY A 1 96 ? -6.951 -3.256 0.737 1.00 98.12 96 GLY A CA 1
ATOM 681 C C . GLY A 1 96 ? -5.785 -3.857 -0.015 1.00 98.12 96 GLY A C 1
ATOM 682 O O . GLY A 1 96 ? -5.102 -3.180 -0.783 1.00 98.12 96 GLY A O 1
ATOM 683 N N . TRP A 1 97 ? -5.568 -5.147 0.203 1.00 98.44 97 TRP A N 1
ATOM 684 C CA . TRP A 1 97 ? -4.541 -5.917 -0.483 1.00 98.44 97 TRP A CA 1
ATOM 685 C C . TRP A 1 97 ? -5.064 -7.291 -0.901 1.00 98.44 97 TRP A C 1
ATOM 687 O O . TRP A 1 97 ? -5.992 -7.826 -0.290 1.00 98.44 97 TRP A O 1
ATOM 697 N N . ARG A 1 98 ? -4.439 -7.873 -1.928 1.00 97.62 98 ARG A N 1
ATOM 698 C CA . ARG A 1 98 ? -4.583 -9.283 -2.309 1.00 97.62 98 ARG A CA 1
ATOM 699 C C . ARG A 1 98 ? -3.205 -9.912 -2.458 1.00 97.62 98 ARG A C 1
ATOM 701 O O . ARG A 1 98 ? -2.315 -9.304 -3.044 1.00 97.62 98 ARG A O 1
ATOM 708 N N . GLN A 1 99 ? -3.045 -11.127 -1.950 1.00 97.12 99 GLN A N 1
ATOM 709 C CA . GLN A 1 99 ? -1.844 -11.928 -2.155 1.00 97.12 99 GLN A CA 1
ATOM 710 C C . GLN A 1 99 ? -2.177 -13.410 -1.971 1.00 97.12 99 GLN A C 1
ATOM 712 O O . GLN A 1 99 ? -2.841 -13.772 -1.004 1.00 97.12 99 GLN A O 1
ATOM 717 N N . ASP A 1 100 ? -1.733 -14.263 -2.897 1.00 93.81 100 ASP A N 1
ATOM 718 C CA . ASP A 1 100 ? -1.849 -15.730 -2.806 1.00 93.81 100 ASP A CA 1
ATOM 719 C C . ASP A 1 100 ? -3.273 -16.241 -2.492 1.00 93.81 100 ASP A C 1
ATOM 721 O O . ASP A 1 100 ? -3.474 -17.201 -1.753 1.00 93.81 100 ASP A O 1
ATOM 725 N N . GLY A 1 101 ? -4.294 -15.569 -3.037 1.00 92.12 101 GLY A N 1
ATOM 726 C CA . GLY A 1 101 ? -5.708 -15.898 -2.808 1.00 92.12 101 GLY A CA 1
ATOM 727 C C . GLY A 1 101 ? -6.291 -15.373 -1.490 1.00 92.12 101 GLY A C 1
ATOM 728 O O . GLY A 1 101 ? -7.505 -15.431 -1.309 1.00 92.12 101 GLY A O 1
ATOM 729 N N . ALA A 1 102 ? -5.465 -14.813 -0.606 1.00 96.94 102 ALA A N 1
ATOM 730 C CA . ALA A 1 102 ? -5.905 -14.071 0.566 1.00 96.94 102 ALA A CA 1
ATOM 731 C C . ALA A 1 102 ? -6.109 -12.586 0.240 1.00 96.94 102 ALA A C 1
ATOM 733 O O . ALA A 1 102 ? -5.534 -12.039 -0.707 1.00 96.94 102 ALA A O 1
ATOM 734 N N . SER A 1 103 ? -6.930 -11.926 1.053 1.00 97.44 103 SER A N 1
ATOM 735 C CA . SER A 1 103 ? -7.184 -10.493 0.951 1.00 97.44 103 SER A CA 1
ATOM 736 C C . SER A 1 103 ? -7.648 -9.909 2.277 1.00 97.44 103 SER A C 1
ATOM 738 O O . SER A 1 103 ? -8.299 -10.604 3.060 1.00 97.44 103 SER A O 1
ATOM 740 N N . ALA A 1 104 ? -7.407 -8.618 2.4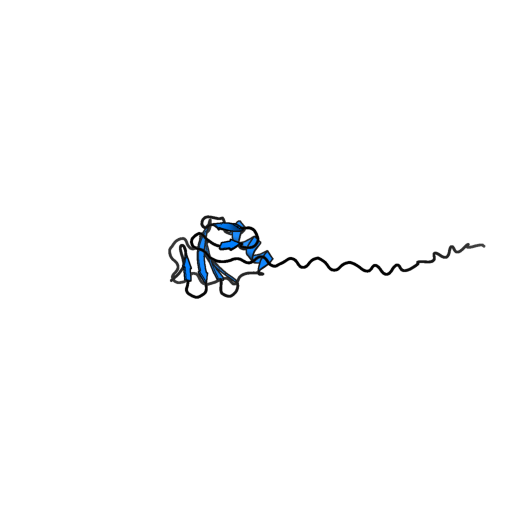80 1.00 98.25 104 ALA A N 1
ATOM 741 C CA . ALA A 1 104 ? -8.046 -7.841 3.536 1.00 98.25 104 ALA A CA 1
ATOM 742 C C . ALA A 1 104 ? -8.380 -6.426 3.046 1.00 98.25 104 ALA A C 1
ATOM 744 O O . ALA A 1 104 ? -7.749 -5.916 2.117 1.00 98.25 104 ALA A O 1
ATOM 745 N N . GLY A 1 105 ? -9.372 -5.802 3.686 1.00 96.62 105 GLY A N 1
ATOM 746 C CA . GLY A 1 105 ? -9.875 -4.483 3.307 1.00 96.62 105 GLY A CA 1
ATOM 747 C C . GLY A 1 105 ? -10.795 -4.510 2.080 1.00 96.62 105 GLY A C 1
ATOM 748 O O . GLY A 1 105 ? -11.447 -5.515 1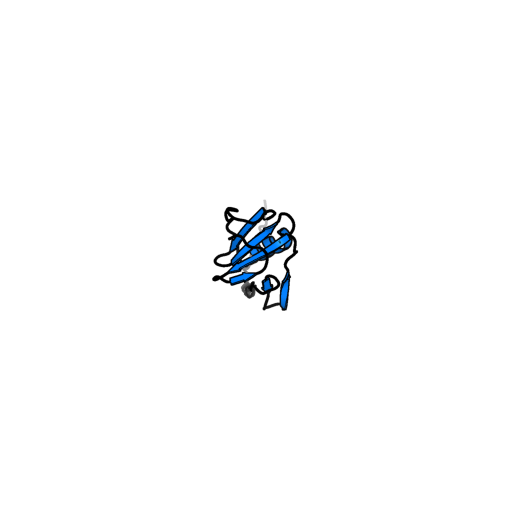.800 1.00 96.62 1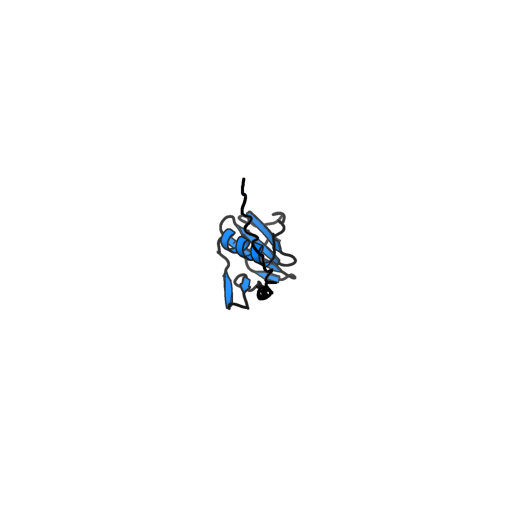05 GLY A O 1
ATOM 749 N N . GLN A 1 106 ? -10.867 -3.389 1.361 1.00 96.06 106 GLN A N 1
ATOM 750 C CA . GLN A 1 106 ? -11.654 -3.248 0.135 1.00 96.06 106 GLN A CA 1
ATOM 751 C C . GLN A 1 106 ? -10.803 -3.619 -1.083 1.00 96.06 106 GLN A C 1
ATOM 753 O O . GLN A 1 106 ? -9.791 -2.976 -1.362 1.00 96.06 106 GLN A O 1
ATOM 758 N N . VAL A 1 107 ? -11.234 -4.645 -1.816 1.00 94.31 107 VAL A N 1
ATOM 759 C CA . VAL A 1 107 ? -10.556 -5.167 -3.012 1.00 94.31 107 VAL A CA 1
ATOM 760 C C . VAL A 1 107 ? -11.538 -5.304 -4.171 1.00 94.31 107 VAL A C 1
ATOM 762 O O . VAL A 1 107 ? -12.750 -5.368 -3.963 1.00 94.31 107 VAL A O 1
ATOM 765 N N . CYS A 1 108 ? -11.021 -5.358 -5.396 1.00 90.81 108 CYS A N 1
ATOM 766 C CA . CYS A 1 108 ? -11.843 -5.618 -6.578 1.00 90.81 108 CYS A CA 1
ATOM 767 C C . CYS A 1 108 ? -12.137 -7.118 -6.732 1.00 90.81 108 CYS A C 1
ATOM 769 O O . CYS A 1 108 ? -11.329 -7.957 -6.304 1.00 90.81 108 CYS A O 1
ATOM 771 N N . THR A 1 109 ? -13.296 -7.441 -7.317 1.00 84.75 109 THR A N 1
ATOM 772 C CA . THR A 1 109 ? -13.811 -8.814 -7.480 1.00 84.75 109 THR A CA 1
ATOM 773 C C . THR A 1 109 ? -13.528 -9.391 -8.853 1.00 84.75 109 THR A C 1
ATOM 775 O O . THR A 1 109 ? -13.783 -8.677 -9.851 1.00 84.75 109 THR A O 1
#

Foldseek 3Di:
DDDDDDDDDDDDDPDPDPDPPPPPAFDWPDDQFATAGVVVRDGDGWQAFPCVVQVVCCVRQNHWDWDDCPQFPPQFDTWTDRPQKIWTDGNGTTAKIGGPNDMYGGDGD

Secondary structure (DSSP, 8-state):
----------------PPPPP--PPPP-EEETTEEEETTTTEEEETT--THHHHHHHHHHH-PPEE---TTPPTT--EEEEETTEEEEE-SS-EEEEEETTEEEES---

Organism: Rhodovulum adriaticum (NCBI:txid35804)

Sequence (109 aa):
MRRGAAALALAGLAACAPAPPDKGGVSFRPDAGGLSVPETGQRVDFGRAPAGVIAPLAREMGPPDGLPLANCPEGIAQRLRWGGLELTFTDVQFVGWRQDGASAGQVCT

Radius of gyration: 24.74 Å; chains: 1; bounding box: 84×47×34 Å